Protein AF-A0A8T4V478-F1 (afdb_monomer_lite)

Sequence (92 aa):
MYFKNKLIILTTIRFIYKPNEKTELIVLDMNLDEEKMRDQITAALKKKISGDVAVNLISGSGKEHMALLGALTKCGVGIRFVTSTEQGIKEL

Foldseek 3Di:
DDDPAADEDEDPDDDPDDDDPRYDYDDFDPPDFLQVRLVSLLVVPLVRDDEEDEDEDPDDDPSNVSSNVSSCVVSVYHYWYWDQDPVGIDTD

Secondary structure (DSSP, 8-state):
----S-EEEE-SS-------TTEEEE---TTS-HHHHHHHHHHHHTTT--SEEEE--SSS-HHHHHHHHHHHHHHT-EEEEEEEETTEEEE-

Structure (mmCIF, N/CA/C/O backbone):
data_AF-A0A8T4V478-F1
#
_entry.id   AF-A0A8T4V478-F1
#
loop_
_atom_site.group_PDB
_atom_site.id
_atom_site.type_symbol
_atom_site.label_atom_id
_atom_site.label_alt_id
_atom_site.label_comp_id
_atom_site.label_asym_id
_atom_site.label_entity_id
_atom_site.label_seq_id
_atom_site.pdbx_PDB_ins_code
_atom_site.Cartn_x
_atom_site.Cartn_y
_atom_site.Cartn_z
_atom_site.occupancy
_atom_site.B_iso_or_equiv
_atom_site.auth_seq_id
_atom_site.auth_comp_id
_atom_site.auth_asym_id
_atom_site.auth_atom_id
_atom_site.pdbx_PDB_model_num
ATOM 1 N N . MET A 1 1 ? -14.713 6.361 16.612 1.00 33.94 1 MET A N 1
ATOM 2 C CA . MET A 1 1 ? -14.942 5.404 15.508 1.00 33.94 1 MET A CA 1
ATOM 3 C C . MET A 1 1 ? -13.704 4.513 15.433 1.00 33.94 1 MET A C 1
ATOM 5 O O . MET A 1 1 ? -12.655 4.982 15.020 1.00 33.94 1 MET A O 1
ATOM 9 N N . TYR A 1 2 ? -13.758 3.303 15.997 1.00 30.47 2 TYR A N 1
ATOM 10 C CA . TYR A 1 2 ? -12.584 2.429 16.110 1.00 30.47 2 TYR A CA 1
ATOM 11 C C . TYR A 1 2 ? -12.398 1.652 14.805 1.00 30.47 2 TYR A C 1
ATOM 13 O O . TYR A 1 2 ? -13.242 0.825 14.462 1.00 30.47 2 TYR A O 1
ATOM 21 N N . PHE A 1 3 ? -11.304 1.910 14.087 1.00 34.22 3 PHE A N 1
ATOM 22 C CA . PHE A 1 3 ? -10.906 1.124 12.922 1.00 34.22 3 PHE A C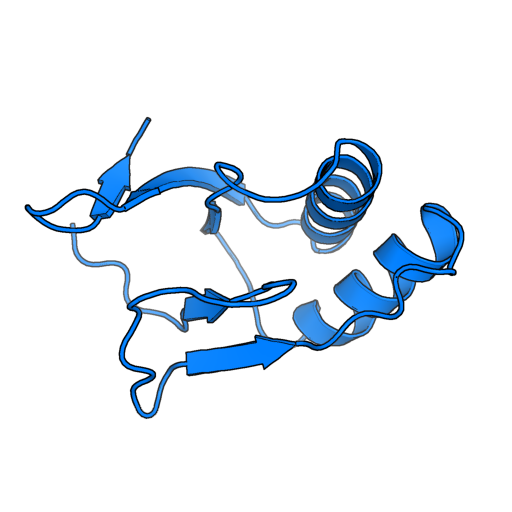A 1
ATOM 23 C C . PHE A 1 3 ? -10.570 -0.306 13.366 1.00 34.22 3 PHE A C 1
ATOM 25 O O . PHE A 1 3 ? -9.458 -0.621 13.789 1.00 34.22 3 PHE A O 1
ATOM 32 N N . LYS A 1 4 ? -11.562 -1.196 13.297 1.00 31.42 4 LYS A N 1
ATOM 33 C CA . LYS A 1 4 ? -11.319 -2.632 13.213 1.00 31.42 4 LYS A CA 1
ATOM 34 C C . LYS A 1 4 ? -10.787 -2.886 11.809 1.00 31.42 4 LYS A C 1
ATOM 36 O O . LYS A 1 4 ? -11.581 -2.908 10.879 1.00 31.42 4 LYS A O 1
ATOM 41 N N . ASN A 1 5 ? -9.469 -3.013 11.670 1.00 35.53 5 ASN A N 1
ATOM 42 C CA . ASN A 1 5 ? -8.779 -4.044 10.881 1.00 35.53 5 ASN A CA 1
ATOM 43 C C . ASN A 1 5 ? -7.346 -3.588 10.554 1.00 35.53 5 ASN A C 1
ATOM 45 O O . ASN A 1 5 ? -7.138 -2.469 10.114 1.00 35.53 5 ASN A O 1
ATOM 49 N N . LYS A 1 6 ? -6.394 -4.483 10.861 1.00 42.75 6 LYS A N 1
ATOM 50 C CA . LYS A 1 6 ? -4.951 -4.525 10.539 1.00 42.75 6 LYS A CA 1
ATOM 51 C C . LYS A 1 6 ? -4.264 -3.205 10.152 1.00 42.75 6 LYS A C 1
ATOM 53 O O . LYS A 1 6 ? -4.491 -2.655 9.080 1.00 42.75 6 LYS A O 1
ATOM 58 N N . LEU A 1 7 ? -3.323 -2.780 10.997 1.00 44.09 7 LEU A N 1
ATOM 59 C CA . LEU A 1 7 ? -2.422 -1.667 10.713 1.00 44.09 7 LEU A CA 1
ATOM 60 C C . LEU A 1 7 ? -1.218 -2.192 9.925 1.00 44.09 7 LEU A C 1
ATOM 62 O O . LEU A 1 7 ? -0.458 -3.022 10.428 1.00 44.09 7 LEU A O 1
ATOM 66 N N . ILE A 1 8 ? -1.048 -1.704 8.701 1.00 54.62 8 ILE A N 1
ATOM 67 C CA . ILE A 1 8 ? 0.103 -2.040 7.866 1.00 54.62 8 ILE A CA 1
ATOM 68 C C . ILE A 1 8 ? 1.052 -0.853 7.886 1.00 54.62 8 ILE A C 1
ATOM 70 O O . ILE A 1 8 ? 0.687 0.247 7.475 1.00 54.62 8 ILE A O 1
ATOM 74 N N . ILE A 1 9 ? 2.258 -1.078 8.402 1.00 54.00 9 ILE A N 1
ATOM 75 C CA . ILE A 1 9 ? 3.284 -0.045 8.504 1.00 54.00 9 ILE A CA 1
ATOM 76 C C . ILE A 1 9 ? 4.274 -0.260 7.367 1.00 54.00 9 ILE A C 1
ATOM 78 O O . ILE A 1 9 ? 4.961 -1.280 7.298 1.00 54.00 9 ILE A O 1
ATOM 82 N N . LEU A 1 10 ? 4.356 0.734 6.491 1.00 53.09 10 LEU A N 1
ATOM 83 C CA . LEU A 1 10 ? 5.427 0.881 5.517 1.00 53.09 10 LEU A CA 1
ATOM 84 C C . LEU A 1 10 ? 6.392 1.902 6.112 1.00 53.09 10 LEU A C 1
ATOM 86 O O . LEU A 1 10 ? 6.056 3.078 6.223 1.00 53.09 10 LEU A O 1
ATOM 90 N N . THR A 1 11 ? 7.546 1.453 6.599 1.00 43.62 11 THR A N 1
ATOM 91 C CA . THR A 1 11 ? 8.539 2.355 7.194 1.00 43.62 11 THR A CA 1
ATOM 92 C C . THR A 1 11 ? 9.938 2.059 6.684 1.00 43.62 11 THR A C 1
ATOM 94 O O . THR A 1 11 ? 10.334 0.905 6.530 1.00 43.62 11 THR A O 1
ATOM 97 N N . THR A 1 12 ? 10.684 3.140 6.473 1.00 34.78 12 THR A N 1
ATOM 98 C CA . THR A 1 12 ? 12.098 3.204 6.104 1.00 34.78 12 THR A CA 1
ATOM 99 C C . THR A 1 12 ? 12.996 3.577 7.297 1.00 34.78 12 THR A C 1
ATOM 101 O O . THR A 1 12 ? 14.084 4.084 7.073 1.00 34.78 12 THR A O 1
ATOM 104 N N . ILE A 1 13 ? 12.592 3.238 8.541 1.00 31.42 13 ILE A N 1
ATOM 105 C CA . ILE A 1 13 ? 13.348 3.272 9.827 1.00 31.42 13 ILE A CA 1
ATOM 106 C C . ILE A 1 13 ? 12.817 4.312 10.847 1.00 31.42 13 ILE A C 1
ATOM 108 O O . ILE A 1 13 ? 12.572 5.470 10.531 1.00 31.42 13 ILE A O 1
ATOM 112 N N . ARG A 1 14 ? 12.718 3.849 12.111 1.00 36.59 14 ARG A N 1
ATOM 113 C CA . ARG A 1 14 ? 12.404 4.542 13.386 1.00 36.59 14 ARG A CA 1
ATOM 114 C C . ARG A 1 14 ? 11.037 5.233 13.483 1.00 36.59 14 ARG A C 1
ATOM 116 O O . ARG A 1 14 ? 10.930 6.452 13.495 1.00 36.59 14 ARG A O 1
ATOM 123 N N . PHE A 1 15 ? 10.013 4.426 13.761 1.00 40.88 15 PHE A N 1
ATOM 124 C CA . PHE A 1 15 ? 8.814 4.890 14.464 1.00 40.88 15 PHE A CA 1
ATOM 125 C C . PHE A 1 15 ? 8.807 4.408 15.915 1.00 40.88 15 PHE A C 1
ATOM 127 O O . PHE A 1 15 ? 9.141 3.261 16.202 1.00 40.88 15 PHE A O 1
ATOM 134 N N . ILE A 1 16 ? 8.338 5.270 16.821 1.00 43.97 16 ILE A N 1
ATOM 135 C CA . ILE A 1 16 ? 7.978 4.941 18.211 1.00 43.97 16 ILE A CA 1
ATOM 136 C C . ILE A 1 16 ? 6.590 4.264 18.213 1.00 43.97 16 ILE A C 1
ATOM 138 O O . ILE A 1 16 ? 5.706 4.599 18.993 1.00 43.97 16 ILE A O 1
ATOM 142 N N . TYR A 1 17 ? 6.343 3.345 17.278 1.00 55.03 17 TYR A N 1
ATOM 143 C CA . TYR A 1 17 ? 5.132 2.532 17.292 1.00 55.03 17 TYR A CA 1
ATOM 144 C C . TYR A 1 17 ? 5.481 1.187 17.914 1.00 55.03 17 TYR A C 1
ATOM 146 O O . TYR A 1 17 ? 6.386 0.509 17.435 1.00 55.03 17 TYR A O 1
ATOM 154 N N . LYS A 1 18 ? 4.786 0.803 18.990 1.00 57.72 18 LYS A N 1
ATOM 155 C CA . LYS A 1 18 ? 4.912 -0.541 19.561 1.00 57.72 18 LYS A CA 1
ATOM 156 C C . LYS A 1 18 ? 4.083 -1.494 18.696 1.00 57.72 18 LYS A C 1
ATOM 158 O O . LYS A 1 18 ? 2.854 -1.429 18.787 1.00 57.72 18 LYS A O 1
ATOM 163 N N . PRO A 1 19 ? 4.709 -2.340 17.854 1.00 60.47 19 PRO A N 1
ATOM 164 C CA . PRO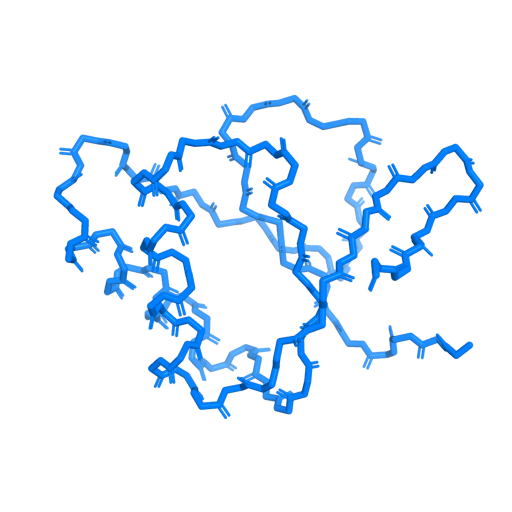 A 1 19 ? 3.965 -3.321 17.084 1.00 60.47 19 PRO A CA 1
ATOM 165 C C . PRO A 1 19 ? 3.175 -4.208 18.046 1.00 60.47 19 PRO A C 1
ATOM 167 O O . PRO A 1 19 ? 3.682 -4.653 19.075 1.00 60.47 19 PRO A O 1
ATOM 170 N N . ASN A 1 20 ? 1.911 -4.425 17.717 1.00 67.62 20 ASN A N 1
ATOM 171 C CA . ASN A 1 20 ? 1.066 -5.417 18.368 1.00 67.62 20 ASN A CA 1
ATOM 172 C C . ASN A 1 20 ? 0.869 -6.608 17.420 1.00 67.62 20 ASN A C 1
ATOM 174 O O . ASN A 1 20 ? 1.296 -6.578 16.267 1.00 67.62 20 ASN A O 1
ATOM 178 N N . GLU A 1 21 ? 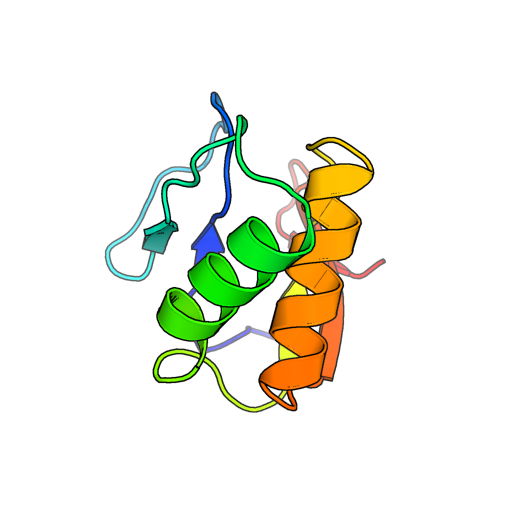0.153 -7.631 17.873 1.00 66.81 21 GLU A N 1
ATOM 179 C CA . GLU A 1 21 ? -0.136 -8.845 17.093 1.00 66.81 21 GLU A CA 1
ATOM 180 C C . GLU A 1 21 ? -0.871 -8.591 15.760 1.00 66.81 21 GLU A C 1
ATOM 182 O O . GLU A 1 21 ? -0.925 -9.463 14.898 1.00 66.81 21 GLU A O 1
ATOM 187 N N . LYS A 1 22 ? -1.447 -7.397 15.562 1.00 72.06 22 LYS A N 1
ATOM 188 C CA . LYS A 1 22 ? -2.166 -6.993 14.341 1.00 72.06 22 LYS A CA 1
ATOM 189 C C . LYS A 1 22 ? -1.337 -6.092 13.423 1.00 72.06 22 LYS A C 1
ATOM 191 O O . LYS A 1 22 ? -1.904 -5.506 12.498 1.00 72.06 22 LYS A O 1
ATOM 196 N N . THR A 1 23 ? -0.044 -5.944 13.704 1.00 74.69 23 THR A N 1
ATOM 197 C CA . THR A 1 23 ? 0.879 -5.102 12.939 1.00 74.69 23 THR A CA 1
ATOM 198 C C . THR A 1 23 ? 1.674 -5.952 11.966 1.00 74.69 23 THR A C 1
ATOM 200 O O . THR A 1 23 ? 2.292 -6.937 12.362 1.00 74.69 23 THR A O 1
ATOM 203 N N . GLU A 1 24 ? 1.698 -5.541 10.703 1.00 80.12 24 GLU A N 1
ATOM 204 C CA . GLU A 1 24 ? 2.543 -6.164 9.692 1.00 80.12 24 GLU A CA 1
ATOM 205 C C . GLU A 1 24 ? 3.520 -5.141 9.111 1.00 80.12 24 GLU A C 1
ATOM 207 O O . GLU A 1 24 ? 3.116 -4.054 8.689 1.00 80.12 24 GLU A O 1
ATOM 212 N N . LEU A 1 25 ? 4.808 -5.498 9.115 1.00 80.81 25 LEU A N 1
ATOM 213 C CA . LEU A 1 25 ? 5.881 -4.709 8.520 1.00 80.81 25 LEU A CA 1
ATOM 214 C C . LEU A 1 25 ? 6.142 -5.208 7.100 1.00 80.81 25 LEU A C 1
ATOM 216 O O . LEU A 1 25 ? 6.461 -6.379 6.899 1.00 80.81 25 LEU A O 1
ATOM 220 N N . ILE A 1 26 ? 6.056 -4.304 6.128 1.00 81.19 26 ILE A N 1
ATOM 221 C CA . ILE A 1 26 ? 6.432 -4.582 4.741 1.00 81.19 26 ILE A CA 1
ATOM 222 C C . ILE A 1 26 ? 7.725 -3.823 4.449 1.00 81.19 26 ILE A C 1
ATOM 224 O O . ILE A 1 26 ? 7.763 -2.596 4.532 1.00 81.19 26 ILE A O 1
ATOM 228 N N . VAL A 1 27 ? 8.784 -4.563 4.118 1.00 80.25 27 VAL A N 1
ATOM 229 C CA . VAL A 1 27 ? 10.093 -4.007 3.756 1.00 80.25 27 VAL A CA 1
ATOM 230 C C . VAL A 1 27 ? 10.157 -3.832 2.240 1.00 80.25 27 VAL A C 1
ATOM 232 O O . VAL A 1 27 ? 9.837 -4.759 1.494 1.00 80.25 27 VAL A O 1
ATOM 235 N N . LEU A 1 28 ? 10.564 -2.644 1.794 1.00 76.75 28 LEU A N 1
ATOM 236 C CA . LEU A 1 28 ? 10.677 -2.278 0.381 1.00 76.75 28 LEU A CA 1
ATOM 237 C C . LEU A 1 28 ? 12.137 -2.044 -0.002 1.00 76.75 28 LEU A C 1
ATOM 239 O O . LEU A 1 28 ? 12.919 -1.548 0.809 1.00 76.75 28 LEU A O 1
ATOM 243 N N . ASP A 1 29 ? 12.489 -2.362 -1.249 1.00 79.94 29 ASP A N 1
ATOM 244 C CA . ASP A 1 29 ? 13.782 -1.981 -1.817 1.00 79.94 29 ASP A CA 1
ATOM 245 C C . ASP A 1 29 ? 13.684 -0.583 -2.443 1.00 79.94 29 ASP A C 1
ATOM 247 O O . ASP A 1 29 ? 12.987 -0.348 -3.431 1.00 79.94 29 ASP A O 1
ATOM 251 N N . MET A 1 30 ? 14.405 0.357 -1.839 1.00 74.50 30 MET A N 1
ATOM 252 C CA . MET A 1 30 ? 14.404 1.773 -2.196 1.00 74.50 30 MET A CA 1
ATOM 253 C C . MET A 1 30 ? 15.141 2.085 -3.502 1.00 74.50 30 MET A C 1
ATOM 255 O O . MET A 1 30 ? 14.965 3.176 -4.058 1.00 74.50 30 MET A O 1
ATOM 259 N N . ASN A 1 31 ? 15.930 1.137 -4.011 1.00 83.81 31 ASN A N 1
ATOM 260 C CA . ASN A 1 31 ? 16.657 1.272 -5.272 1.00 83.81 31 ASN A CA 1
ATOM 261 C C . ASN A 1 31 ? 15.784 0.953 -6.488 1.00 83.81 31 ASN A C 1
ATOM 263 O O . ASN A 1 31 ? 16.176 1.245 -7.618 1.00 83.81 31 ASN A O 1
ATOM 267 N N . LEU A 1 32 ? 14.599 0.379 -6.267 1.00 84.44 32 LEU A N 1
ATOM 268 C CA . LEU A 1 32 ? 13.653 0.123 -7.338 1.00 84.44 32 LEU A CA 1
ATOM 269 C C . LEU A 1 32 ? 13.112 1.433 -7.923 1.00 84.44 32 LEU A C 1
ATOM 271 O O . LEU A 1 32 ? 12.992 2.471 -7.249 1.00 84.44 32 LEU A O 1
ATOM 275 N N . ASP A 1 33 ? 12.778 1.356 -9.209 1.00 90.50 33 ASP A N 1
ATOM 276 C CA . ASP A 1 33 ? 11.943 2.351 -9.867 1.00 90.50 33 ASP A CA 1
ATOM 277 C C . ASP A 1 33 ? 10.534 2.372 -9.244 1.00 90.50 33 ASP A C 1
ATOM 279 O O . ASP A 1 33 ? 10.113 1.450 -8.537 1.00 90.50 33 ASP A O 1
ATOM 283 N N . GLU A 1 34 ? 9.818 3.475 -9.463 1.00 88.38 34 GLU A N 1
ATOM 284 C CA . GLU A 1 34 ? 8.497 3.711 -8.872 1.00 88.38 34 GLU A CA 1
ATOM 285 C C . GLU A 1 34 ? 7.495 2.602 -9.230 1.00 8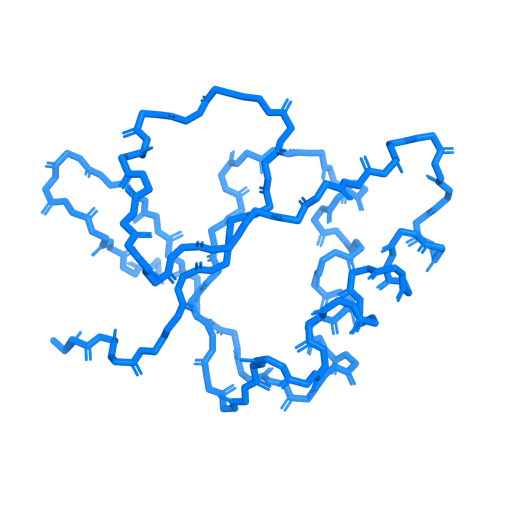8.38 34 GLU A C 1
ATOM 287 O O . GLU A 1 34 ? 6.725 2.154 -8.380 1.00 88.38 34 GLU A O 1
ATOM 292 N N . GLU A 1 35 ? 7.530 2.115 -10.471 1.00 92.75 35 GLU A N 1
ATOM 293 C CA . GLU A 1 35 ? 6.598 1.104 -10.961 1.00 92.75 35 GLU A CA 1
ATOM 294 C C . GLU A 1 35 ? 6.799 -0.254 -10.289 1.00 92.75 35 GLU A C 1
ATOM 296 O O . GLU A 1 35 ? 5.826 -0.860 -9.827 1.00 92.75 35 GLU A O 1
A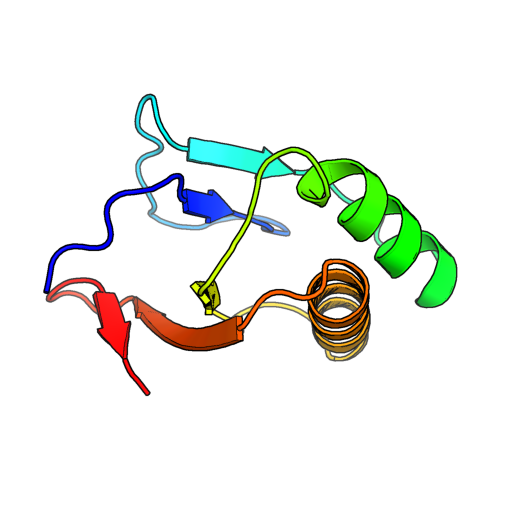TOM 301 N N . LYS A 1 36 ? 8.049 -0.716 -10.175 1.00 93.38 36 LYS A N 1
ATOM 302 C CA . LYS A 1 36 ? 8.378 -1.9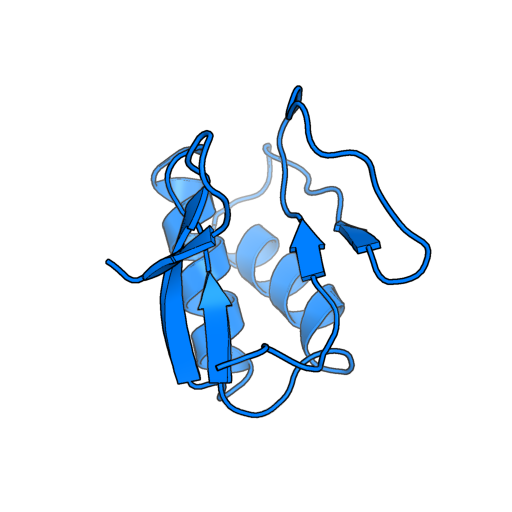64 -9.477 1.00 93.38 36 LYS A CA 1
ATOM 303 C C . LYS A 1 36 ? 8.092 -1.855 -7.990 1.00 93.38 36 LYS A C 1
ATOM 305 O O . LYS A 1 36 ? 7.550 -2.799 -7.418 1.00 93.38 36 LYS A O 1
ATOM 310 N N . MET A 1 37 ? 8.394 -0.710 -7.373 1.00 90.62 37 MET A N 1
ATOM 311 C CA . MET A 1 37 ? 8.065 -0.465 -5.967 1.00 90.62 37 MET A CA 1
ATOM 312 C C . MET A 1 37 ? 6.550 -0.544 -5.742 1.00 90.62 37 MET A C 1
ATOM 314 O O . MET A 1 37 ? 6.088 -1.271 -4.862 1.00 90.62 37 MET A O 1
ATOM 318 N N . ARG A 1 38 ? 5.759 0.128 -6.584 1.00 93.56 38 ARG A N 1
ATOM 319 C CA . ARG A 1 38 ? 4.292 0.057 -6.564 1.00 93.56 38 ARG A CA 1
ATOM 320 C C . ARG A 1 38 ? 3.800 -1.379 -6.712 1.00 93.56 38 ARG A C 1
ATOM 322 O O . ARG A 1 38 ? 2.896 -1.792 -5.986 1.00 93.56 38 ARG A O 1
ATOM 329 N N . ASP A 1 39 ? 4.350 -2.147 -7.645 1.00 94.19 39 ASP A N 1
ATOM 330 C CA . ASP A 1 39 ? 3.890 -3.514 -7.901 1.00 94.19 39 ASP A CA 1
ATOM 331 C C . ASP A 1 39 ? 4.273 -4.472 -6.760 1.00 94.19 39 ASP A C 1
ATOM 333 O O . ASP A 1 39 ? 3.454 -5.309 -6.370 1.00 94.19 39 ASP A O 1
ATOM 337 N N . GLN A 1 40 ? 5.437 -4.276 -6.133 1.00 91.56 40 GLN A N 1
ATOM 338 C CA . GLN A 1 40 ? 5.830 -4.971 -4.904 1.00 91.56 40 GLN A CA 1
ATOM 339 C C . GLN A 1 40 ? 4.867 -4.659 -3.747 1.00 91.56 40 GLN A C 1
ATOM 341 O O . GLN A 1 40 ? 4.369 -5.583 -3.096 1.00 91.56 40 GLN A O 1
ATOM 346 N N . ILE A 1 41 ? 4.547 -3.378 -3.521 1.00 91.31 41 ILE A N 1
ATOM 347 C CA . ILE A 1 41 ? 3.568 -2.952 -2.506 1.00 91.31 41 ILE A CA 1
ATOM 348 C C . ILE A 1 41 ? 2.194 -3.565 -2.813 1.00 91.31 41 ILE A C 1
ATOM 350 O O . ILE A 1 41 ? 1.555 -4.143 -1.935 1.00 91.31 41 ILE A O 1
ATOM 354 N N . THR A 1 42 ? 1.751 -3.506 -4.071 1.00 92.81 42 THR A N 1
ATOM 355 C CA . THR A 1 42 ? 0.454 -4.048 -4.504 1.00 92.81 42 THR A CA 1
ATOM 356 C C . THR A 1 42 ? 0.367 -5.545 -4.217 1.00 92.81 42 THR A C 1
ATOM 358 O O . THR A 1 42 ? -0.613 -6.002 -3.633 1.00 92.81 42 THR A O 1
ATOM 361 N N . ALA A 1 43 ? 1.394 -6.320 -4.578 1.00 92.19 43 ALA A N 1
ATOM 362 C CA . ALA A 1 43 ? 1.428 -7.760 -4.330 1.00 92.19 43 ALA A CA 1
ATOM 363 C C . ALA A 1 43 ? 1.370 -8.089 -2.830 1.00 92.19 43 ALA A C 1
ATOM 365 O O . ALA A 1 43 ? 0.663 -9.017 -2.427 1.00 92.19 43 ALA A O 1
ATOM 366 N N . ALA A 1 44 ? 2.060 -7.299 -2.002 1.00 89.12 44 ALA A N 1
ATOM 367 C CA . ALA A 1 44 ? 2.065 -7.473 -0.556 1.00 89.12 44 ALA A CA 1
ATOM 368 C C . ALA A 1 44 ? 0.714 -7.126 0.095 1.00 89.12 44 ALA A C 1
ATOM 370 O O . ALA A 1 44 ? 0.352 -7.758 1.090 1.00 89.12 44 ALA A O 1
ATOM 371 N N . LEU A 1 45 ? -0.031 -6.160 -0.458 1.00 89.12 45 LEU A N 1
ATOM 372 C CA . LEU A 1 45 ? -1.271 -5.630 0.117 1.00 89.12 45 LEU A CA 1
ATOM 373 C C . LEU A 1 45 ? -2.553 -6.282 -0.416 1.00 89.12 45 LEU A C 1
ATOM 375 O O . LEU A 1 45 ? -3.489 -6.474 0.357 1.00 89.12 45 LEU A O 1
ATOM 379 N N . LYS A 1 46 ? -2.618 -6.661 -1.699 1.00 87.00 46 LYS A N 1
ATOM 380 C CA . LYS A 1 46 ? -3.870 -7.001 -2.414 1.00 87.00 46 LYS A CA 1
ATOM 381 C C . LYS A 1 46 ? -4.753 -8.058 -1.737 1.00 87.00 46 LYS A C 1
ATOM 383 O O . LYS A 1 46 ? -5.963 -8.046 -1.912 1.00 87.00 46 LYS A O 1
ATOM 388 N N . LYS A 1 47 ? -4.167 -8.991 -0.981 1.00 86.38 47 LYS A N 1
ATOM 389 C CA . LYS A 1 47 ? -4.903 -10.054 -0.263 1.00 86.38 47 LYS A CA 1
ATOM 390 C C . LYS A 1 47 ? -5.125 -9.759 1.227 1.00 86.38 47 LYS A C 1
ATOM 392 O O . LYS A 1 47 ? -5.663 -10.602 1.939 1.00 86.38 47 LYS A O 1
ATOM 397 N N . LYS A 1 48 ? -4.663 -8.607 1.715 1.00 84.44 48 LYS A N 1
ATOM 398 C CA . LYS A 1 48 ? -4.616 -8.251 3.142 1.00 84.44 48 LYS A CA 1
ATOM 399 C C . LYS A 1 48 ? -5.514 -7.075 3.504 1.00 84.44 48 LYS A C 1
ATOM 401 O O . LYS A 1 48 ? -5.883 -6.960 4.671 1.00 84.44 48 LYS A O 1
ATOM 406 N N . ILE A 1 49 ? -5.849 -6.232 2.528 1.00 84.75 49 ILE A N 1
ATOM 407 C CA . ILE A 1 49 ? -6.673 -5.034 2.706 1.00 84.75 49 ILE A CA 1
ATOM 408 C C . ILE A 1 49 ? -7.902 -5.068 1.797 1.00 84.75 49 ILE A C 1
ATOM 410 O O . ILE A 1 49 ? -7.865 -5.628 0.704 1.00 84.75 49 ILE A O 1
ATOM 414 N N . SER A 1 50 ? -8.988 -4.462 2.267 1.00 86.56 50 SER A N 1
ATOM 415 C CA . SER A 1 50 ? -10.250 -4.297 1.541 1.00 86.56 50 SER A CA 1
ATOM 416 C C . SER A 1 50 ? -11.062 -3.171 2.183 1.00 86.56 50 SER A C 1
ATOM 418 O O . SER A 1 50 ? -11.015 -3.032 3.406 1.00 86.56 50 SER A O 1
ATOM 420 N N . GLY A 1 51 ? -11.856 -2.437 1.400 1.00 88.62 51 GLY A N 1
ATOM 421 C CA . GLY A 1 51 ? -12.668 -1.321 1.903 1.00 88.62 51 GLY A CA 1
ATOM 422 C C . GLY A 1 51 ? -11.844 -0.051 2.119 1.00 88.62 51 GLY A C 1
ATOM 423 O O . GLY A 1 51 ? -10.952 0.231 1.323 1.00 88.62 51 GLY A O 1
ATOM 424 N N . ASP A 1 52 ? -12.139 0.703 3.177 1.00 85.75 52 ASP A N 1
ATOM 425 C CA . ASP A 1 52 ? -11.422 1.939 3.509 1.00 85.75 52 ASP A CA 1
ATOM 426 C C . ASP A 1 52 ? -10.174 1.662 4.351 1.00 85.75 52 ASP A C 1
ATOM 428 O O . ASP A 1 52 ? -10.228 0.976 5.376 1.00 85.75 52 ASP A O 1
ATOM 432 N N . VAL A 1 53 ? -9.051 2.251 3.947 1.00 86.00 53 VAL A N 1
ATOM 433 C CA . VAL A 1 53 ? -7.749 2.105 4.595 1.00 86.00 53 VAL A CA 1
ATOM 434 C C . VAL A 1 53 ? -7.281 3.457 5.111 1.00 86.00 53 VAL A C 1
ATOM 436 O O . VAL A 1 53 ? -7.243 4.447 4.382 1.00 86.00 53 VAL A O 1
ATOM 439 N N . ALA A 1 54 ? -6.896 3.489 6.385 1.00 86.69 54 ALA A N 1
ATOM 440 C CA . ALA A 1 54 ? -6.253 4.645 6.986 1.00 86.69 54 ALA A CA 1
ATOM 441 C C . ALA A 1 54 ? -4.771 4.690 6.579 1.00 86.69 54 ALA A C 1
ATOM 443 O O . ALA A 1 54 ? -4.040 3.724 6.803 1.00 86.69 54 ALA A O 1
ATOM 444 N N . VAL A 1 55 ? -4.328 5.799 5.990 1.00 87.75 55 VAL A N 1
ATOM 445 C CA . VAL A 1 55 ? -2.974 5.966 5.449 1.00 87.75 55 VAL A CA 1
ATOM 446 C C . VAL A 1 55 ? -2.315 7.186 6.071 1.00 87.75 55 VAL A C 1
ATOM 448 O O . VAL A 1 55 ? -2.882 8.275 6.083 1.00 87.75 55 VAL A O 1
ATOM 451 N N . ASN A 1 56 ? -1.090 7.004 6.554 1.00 86.88 56 ASN A N 1
ATOM 452 C CA . ASN A 1 56 ? -0.244 8.081 7.045 1.00 86.88 56 ASN A CA 1
ATOM 453 C C . ASN A 1 56 ? 0.951 8.256 6.097 1.00 86.88 56 ASN A C 1
ATOM 455 O O . ASN A 1 56 ? 1.677 7.295 5.851 1.00 86.88 56 ASN A O 1
ATOM 459 N N . LEU A 1 57 ? 1.139 9.474 5.582 1.00 88.38 57 LEU A N 1
ATOM 460 C CA . LEU A 1 57 ? 2.208 9.846 4.644 1.00 88.38 57 LEU A CA 1
ATOM 461 C C . LEU A 1 57 ? 3.164 10.908 5.218 1.00 88.38 57 LEU A C 1
ATOM 463 O O . LEU A 1 57 ? 3.871 11.573 4.470 1.00 88.38 57 LEU A O 1
ATOM 467 N N . ILE A 1 58 ? 3.192 11.092 6.543 1.00 85.56 58 ILE A N 1
ATOM 468 C CA . ILE A 1 58 ? 4.044 12.103 7.204 1.00 85.56 58 ILE A CA 1
ATOM 469 C C . ILE A 1 58 ? 5.533 11.859 6.965 1.00 85.56 58 ILE A C 1
ATOM 471 O O . ILE A 1 58 ? 6.324 12.799 6.962 1.00 85.56 58 ILE A O 1
ATOM 475 N N . SER A 1 59 ? 5.918 10.602 6.770 1.00 78.88 59 SER A N 1
ATOM 476 C CA . SER A 1 59 ? 7.288 10.195 6.479 1.00 78.88 59 SER A CA 1
ATOM 477 C C . SER A 1 59 ? 7.384 9.537 5.110 1.00 78.88 59 SER A C 1
ATOM 479 O O . SER A 1 59 ? 6.434 8.895 4.661 1.00 78.88 59 SER A O 1
ATOM 481 N N . GLY A 1 60 ? 8.562 9.632 4.501 1.00 79.94 60 GLY A N 1
ATOM 482 C CA . GLY A 1 60 ? 8.883 9.020 3.216 1.00 79.94 60 GLY A CA 1
ATOM 483 C C . GLY A 1 60 ? 9.165 10.055 2.134 1.00 79.94 60 GLY A C 1
ATOM 484 O O . GLY A 1 60 ? 8.952 11.254 2.323 1.00 79.94 60 GLY A O 1
ATOM 485 N N . SER A 1 61 ? 9.697 9.592 1.009 1.00 83.62 61 SER A N 1
ATOM 486 C CA . SER A 1 61 ? 9.959 10.427 -0.164 1.00 83.62 61 SER A CA 1
ATOM 487 C C . SER A 1 61 ? 8.751 10.508 -1.102 1.00 83.62 61 SER A C 1
ATOM 489 O O . SER A 1 61 ? 7.892 9.627 -1.108 1.00 83.62 61 SER A O 1
ATOM 491 N N . GLY A 1 62 ? 8.726 11.518 -1.981 1.00 86.38 62 GLY A N 1
ATOM 492 C CA . GLY A 1 62 ? 7.683 11.633 -3.008 1.00 86.38 62 GLY A CA 1
ATOM 493 C C . GLY A 1 62 ? 7.559 10.373 -3.874 1.00 86.38 62 GLY A C 1
ATOM 494 O O . GLY A 1 62 ? 6.450 9.959 -4.193 1.00 86.38 62 GLY A O 1
ATOM 495 N N . LYS A 1 63 ? 8.681 9.695 -4.161 1.00 87.56 63 LYS A N 1
ATOM 496 C CA . LYS A 1 63 ? 8.695 8.411 -4.880 1.00 87.56 63 LYS A CA 1
ATOM 497 C C . LYS A 1 63 ? 7.945 7.312 -4.113 1.00 87.56 63 LYS A C 1
ATOM 499 O O . LYS A 1 63 ? 7.146 6.593 -4.703 1.00 87.56 63 LYS A O 1
ATOM 504 N N . GLU A 1 64 ? 8.172 7.194 -2.805 1.00 87.12 64 GLU A N 1
ATOM 505 C CA . GLU A 1 64 ? 7.483 6.211 -1.949 1.00 87.12 64 GLU A CA 1
ATOM 506 C C . GLU A 1 64 ? 5.991 6.500 -1.854 1.00 87.12 64 GLU A C 1
ATOM 508 O O . GLU A 1 64 ? 5.171 5.588 -1.955 1.00 87.12 64 GLU A O 1
ATOM 513 N N . HIS A 1 65 ? 5.635 7.774 -1.677 1.00 89.62 65 HIS A N 1
ATOM 514 C CA . HIS A 1 65 ? 4.241 8.189 -1.586 1.00 89.62 65 HIS A CA 1
ATOM 515 C C . HIS A 1 65 ? 3.493 7.881 -2.879 1.00 89.62 65 HIS A C 1
ATOM 517 O O . HIS A 1 65 ? 2.402 7.316 -2.817 1.00 89.62 65 HIS A O 1
ATOM 523 N N . MET A 1 66 ? 4.086 8.182 -4.039 1.00 92.44 66 MET A N 1
ATOM 524 C CA . MET A 1 66 ? 3.475 7.876 -5.337 1.00 92.44 66 MET A CA 1
ATOM 525 C C . MET A 1 66 ? 3.330 6.368 -5.552 1.00 92.44 66 MET A C 1
ATOM 527 O O . MET A 1 66 ? 2.243 5.901 -5.904 1.00 92.44 66 MET A O 1
ATOM 531 N N . ALA A 1 67 ? 4.365 5.584 -5.234 1.00 92.75 67 ALA A N 1
ATOM 532 C CA . ALA A 1 67 ? 4.306 4.129 -5.335 1.00 92.75 67 ALA A CA 1
ATOM 533 C C . ALA A 1 67 ? 3.221 3.520 -4.425 1.00 92.75 67 ALA A C 1
ATOM 535 O O . ALA A 1 67 ? 2.459 2.652 -4.860 1.00 92.75 67 ALA A O 1
ATOM 536 N N . LEU A 1 68 ? 3.104 3.994 -3.180 1.00 91.94 68 LEU A N 1
ATOM 537 C CA . LEU A 1 68 ? 2.093 3.536 -2.227 1.00 91.94 68 LEU A CA 1
ATOM 538 C C . LEU A 1 68 ? 0.674 3.915 -2.663 1.00 91.94 68 LEU A C 1
ATOM 540 O O . LEU A 1 68 ? -0.204 3.053 -2.709 1.00 91.94 68 LEU A O 1
ATOM 544 N N . LEU A 1 69 ? 0.435 5.180 -3.010 1.00 93.31 69 LEU A N 1
ATOM 545 C CA . LEU A 1 69 ? -0.880 5.642 -3.461 1.00 93.31 69 LEU A CA 1
ATOM 546 C C . LEU A 1 69 ? -1.317 4.920 -4.741 1.00 93.31 69 LEU A C 1
ATOM 548 O O . LEU A 1 69 ? -2.466 4.482 -4.844 1.00 93.31 69 LEU A O 1
ATOM 552 N N . GLY A 1 70 ? -0.393 4.712 -5.683 1.00 94.19 70 GLY A N 1
ATOM 553 C CA . GLY A 1 70 ? -0.640 3.916 -6.881 1.00 94.19 70 GLY A CA 1
ATOM 554 C C . GLY A 1 70 ? -1.002 2.465 -6.553 1.00 94.19 70 GLY A C 1
ATOM 555 O O . GLY A 1 70 ? -1.925 1.905 -7.146 1.00 94.19 70 GLY A O 1
ATOM 556 N N . ALA A 1 71 ? -0.325 1.858 -5.576 1.00 93.75 71 ALA A N 1
ATOM 557 C CA . ALA A 1 71 ? -0.606 0.493 -5.146 1.00 93.75 71 ALA A CA 1
ATOM 558 C C . ALA A 1 71 ? -1.982 0.359 -4.477 1.00 93.75 71 ALA A C 1
ATOM 560 O O . ALA A 1 71 ? -2.727 -0.573 -4.783 1.00 93.75 71 ALA A O 1
ATOM 561 N N . LEU A 1 72 ? -2.351 1.303 -3.608 1.00 92.56 72 LEU A N 1
ATOM 562 C CA . LEU A 1 72 ? -3.670 1.345 -2.968 1.00 92.56 72 LEU A CA 1
ATOM 563 C C . LEU A 1 72 ? -4.783 1.553 -4.001 1.00 92.56 72 LEU A C 1
ATOM 565 O O . LEU A 1 72 ? -5.780 0.833 -3.984 1.00 92.56 72 LEU A O 1
ATOM 569 N N . THR A 1 73 ? -4.561 2.444 -4.969 1.00 93.50 73 THR A N 1
ATOM 570 C CA . THR A 1 73 ? -5.487 2.660 -6.091 1.00 93.50 73 THR A CA 1
ATOM 571 C C . THR A 1 73 ? -5.686 1.372 -6.897 1.00 93.50 73 THR A C 1
ATOM 573 O O . THR A 1 73 ? -6.819 0.982 -7.169 1.00 93.50 73 THR A O 1
ATOM 576 N N . LYS A 1 74 ? -4.606 0.636 -7.208 1.00 94.00 74 LYS A N 1
ATOM 577 C CA . LYS A 1 74 ? -4.680 -0.681 -7.874 1.00 94.00 74 LYS A CA 1
ATOM 578 C C . LYS A 1 74 ? -5.372 -1.759 -7.033 1.00 94.00 74 LYS A C 1
ATOM 580 O O . LYS A 1 74 ? -5.922 -2.706 -7.593 1.00 94.00 74 LYS A O 1
ATOM 585 N N . CYS A 1 75 ? -5.326 -1.650 -5.707 1.00 91.69 75 CYS A N 1
ATOM 586 C CA . CYS A 1 75 ? -6.053 -2.546 -4.807 1.00 91.69 75 CYS A CA 1
ATOM 587 C C . CYS A 1 75 ? -7.555 -2.225 -4.744 1.00 91.69 75 CYS A C 1
ATOM 589 O O . CYS A 1 75 ? -8.307 -3.045 -4.223 1.00 91.69 75 CYS A O 1
ATOM 591 N N . GLY A 1 76 ? -7.996 -1.078 -5.276 1.00 92.75 76 GLY A N 1
ATOM 592 C CA . GLY A 1 76 ? -9.402 -0.671 -5.271 1.00 92.75 76 GLY A CA 1
ATOM 593 C C . GLY A 1 76 ? -9.930 -0.351 -3.872 1.00 92.75 76 GLY A C 1
ATOM 594 O O . GLY A 1 76 ? -11.091 -0.631 -3.582 1.00 92.75 76 GLY A O 1
ATOM 595 N N . VAL A 1 77 ? -9.073 0.177 -2.993 1.00 90.38 77 VAL A N 1
ATOM 596 C CA . VAL A 1 77 ? -9.439 0.552 -1.619 1.00 90.38 77 VAL A CA 1
ATOM 597 C C . VAL A 1 77 ? -9.692 2.053 -1.495 1.00 90.38 77 VAL A C 1
ATOM 599 O O . VAL A 1 77 ? -9.053 2.855 -2.176 1.00 90.38 77 VAL A O 1
ATOM 602 N N . GLY A 1 78 ? -10.607 2.434 -0.603 1.00 88.12 78 GLY A N 1
ATOM 603 C CA . GLY A 1 78 ? -10.778 3.826 -0.191 1.00 88.12 78 GLY A CA 1
ATOM 604 C C . GLY A 1 78 ? -9.606 4.268 0.686 1.00 88.12 78 GLY A C 1
ATOM 605 O O . GLY A 1 78 ? -9.047 3.463 1.431 1.00 88.12 78 GLY A O 1
ATOM 606 N N . ILE A 1 79 ? -9.212 5.539 0.602 1.00 89.62 79 ILE A N 1
ATOM 607 C CA . ILE A 1 79 ? -8.078 6.088 1.360 1.00 89.62 79 ILE A CA 1
ATOM 608 C C . ILE A 1 79 ? -8.594 7.149 2.328 1.00 89.62 79 ILE A C 1
ATOM 610 O O . ILE A 1 79 ? -9.270 8.090 1.918 1.00 89.62 79 ILE A O 1
ATOM 614 N N . ARG A 1 80 ? -8.239 7.015 3.609 1.00 87.19 80 ARG A N 1
ATOM 615 C CA . ARG A 1 80 ? -8.488 8.015 4.655 1.00 87.19 80 ARG A CA 1
ATOM 616 C C . ARG A 1 80 ? -7.159 8.483 5.217 1.00 87.19 80 ARG A C 1
ATOM 618 O O . ARG A 1 80 ? -6.411 7.681 5.776 1.00 87.19 80 ARG A O 1
ATOM 625 N N . PHE A 1 81 ? -6.843 9.760 5.060 1.00 89.00 81 PHE A N 1
ATOM 626 C CA . PHE A 1 81 ? -5.571 10.279 5.541 1.00 89.00 81 PHE A CA 1
ATOM 627 C C . PHE A 1 81 ? -5.603 10.457 7.053 1.00 89.00 81 PHE A C 1
ATOM 629 O O . PHE A 1 81 ? -6.512 11.066 7.609 1.00 89.00 81 PHE A O 1
ATOM 636 N N . VAL A 1 82 ? -4.596 9.910 7.725 1.00 86.00 82 VAL A N 1
ATOM 637 C CA . VAL A 1 82 ? -4.460 9.998 9.175 1.00 86.00 82 VAL A CA 1
ATOM 638 C C . VAL A 1 82 ? -3.046 10.403 9.564 1.00 86.00 82 VAL A C 1
ATOM 640 O O . VAL A 1 82 ? -2.072 10.129 8.867 1.00 86.00 82 VAL A O 1
ATOM 643 N N . THR A 1 83 ? -2.934 11.020 10.730 1.00 83.00 83 THR A N 1
ATOM 644 C CA . THR A 1 83 ? -1.686 11.343 11.409 1.00 83.00 83 THR A CA 1
ATOM 645 C C . THR A 1 83 ? -1.654 10.689 12.787 1.00 83.00 83 THR A C 1
ATOM 647 O O . THR A 1 83 ? -2.693 10.462 13.410 1.00 83.00 83 THR A O 1
ATOM 650 N N . SER A 1 84 ? -0.452 10.382 13.269 1.00 76.75 84 SER A N 1
ATOM 651 C CA . SER A 1 84 ? -0.237 9.969 14.654 1.00 76.75 84 SER A CA 1
ATOM 652 C C . SER A 1 84 ? 0.173 11.189 15.472 1.00 76.75 84 SER A C 1
ATOM 654 O O . SER A 1 84 ? 1.172 11.833 15.161 1.00 76.75 84 SER A O 1
ATOM 656 N N . THR A 1 85 ? -0.570 11.481 16.533 1.00 80.00 85 THR A N 1
ATOM 657 C CA . THR A 1 85 ? -0.255 12.508 17.532 1.00 80.00 85 THR A CA 1
ATOM 658 C C . THR A 1 85 ? -0.028 11.853 18.896 1.00 80.00 85 THR A C 1
ATOM 660 O O . THR A 1 85 ? -0.297 10.665 19.081 1.00 80.00 85 THR A O 1
ATOM 663 N N . GLU A 1 86 ? 0.435 12.623 19.882 1.00 77.19 86 GLU A N 1
ATOM 664 C CA . GLU A 1 86 ? 0.579 12.148 21.271 1.00 77.19 86 GLU A CA 1
ATOM 665 C C . GLU A 1 86 ? -0.752 11.673 21.883 1.00 77.19 86 GLU A C 1
ATOM 667 O O . GLU A 1 86 ? -0.768 10.846 22.790 1.00 77.19 86 GLU A O 1
ATOM 672 N N . GLN A 1 87 ? -1.877 12.163 21.357 1.00 73.94 87 GLN A N 1
ATOM 673 C CA . GLN A 1 87 ? -3.231 11.836 21.809 1.00 73.94 87 GLN A CA 1
ATOM 674 C C . GLN A 1 87 ? -3.836 10.629 21.068 1.00 73.94 87 GLN A C 1
ATOM 676 O O . GLN A 1 87 ? -4.941 10.200 21.398 1.00 73.94 87 GLN A O 1
ATOM 681 N N . GLY A 1 88 ? -3.132 10.073 20.075 1.00 73.69 88 GLY A N 1
ATOM 682 C CA . GLY A 1 88 ? -3.568 8.915 19.294 1.00 73.69 88 GLY A CA 1
ATOM 683 C C . GLY A 1 88 ? -3.587 9.166 17.785 1.00 73.69 88 GLY A C 1
ATOM 684 O O . GLY A 1 88 ? -2.838 9.981 17.257 1.00 73.69 88 GLY A O 1
ATOM 685 N N . ILE A 1 89 ? -4.434 8.426 17.064 1.00 77.38 89 ILE A N 1
ATOM 686 C CA . ILE A 1 89 ? -4.593 8.571 15.610 1.00 77.38 89 ILE A CA 1
ATOM 687 C C . ILE A 1 89 ? -5.669 9.624 15.337 1.00 77.38 89 ILE A C 1
ATOM 689 O O . ILE A 1 89 ? -6.793 9.499 15.826 1.00 77.38 89 ILE A O 1
ATOM 693 N N . LYS A 1 90 ? -5.334 10.634 14.533 1.00 79.81 90 LYS A N 1
ATOM 694 C CA . LYS A 1 90 ? -6.239 11.704 14.103 1.00 79.81 90 LYS A CA 1
ATOM 695 C C . LYS A 1 90 ? -6.399 11.669 12.584 1.00 79.81 90 LYS A C 1
ATOM 697 O O . LYS A 1 90 ? -5.422 11.483 11.871 1.00 79.81 90 LYS A O 1
ATOM 702 N N . GLU A 1 91 ? -7.617 11.862 12.097 1.00 82.25 91 GLU A N 1
ATOM 703 C CA . GLU A 1 91 ? -7.898 12.040 10.668 1.00 82.25 91 GLU A CA 1
ATOM 704 C C . GLU A 1 91 ? -7.573 13.473 10.221 1.00 82.25 91 GLU A C 1
ATOM 706 O O . GLU A 1 91 ? -7.745 14.414 11.007 1.00 82.25 91 GLU A O 1
ATOM 711 N N . LEU A 1 92 ? -7.041 13.616 9.005 1.00 81.44 92 LEU A N 1
ATOM 712 C CA . LEU A 1 92 ? -6.688 14.904 8.401 1.00 81.44 92 LEU A CA 1
ATOM 713 C C . LEU A 1 92 ? -7.873 15.539 7.672 1.00 81.44 92 LEU A C 1
ATOM 715 O O . LEU A 1 92 ? -8.614 14.793 6.996 1.00 81.44 92 LEU A O 1
#

Radius of gyration: 12.86 Å; chains: 1; bounding box: 32×25×33 Å

pLDDT: mean 76.82, std 18.72, range [30.47, 94.19]